Protein AF-A0A6V8K117-F1 (afdb_monomer_lite)

Radius of gyration: 24.79 Å; chains: 1; bounding box: 60×47×57 Å

Secondary structure (DSSP, 8-state):
--------HHHHHHHHHHHHHHTT-HHHHHHHHHHHHHHHHTT--HHHHHHHHHHHHHHHHHHHHHHHHHHHTTPPTT--GGG--GGG--S-----------

Organism: NCBI:txid1076126

Foldseek 3Di:
DPPPPDPDVVNVLVVQLVVCVVVVQVQLNVCVVVLVVVCVVVVPDPVRSVVVSVVRSVVVVVVVVVVVCVVVVVPDPDPDPVNPDPVPPPDDDDPPPDDDDD

Structure (mmCIF, N/CA/C/O backbone):
data_AF-A0A6V8K117-F1
#
_entry.id   AF-A0A6V8K117-F1
#
loop_
_atom_site.group_PDB
_atom_site.id
_atom_site.type_symbol
_atom_site.label_atom_id
_atom_site.label_alt_id
_atom_site.label_comp_id
_atom_site.label_asym_id
_atom_site.label_entity_id
_atom_site.label_seq_id
_atom_site.pdbx_PDB_ins_code
_atom_site.Cartn_x
_atom_site.Cartn_y
_atom_site.Cartn_z
_atom_site.occupancy
_atom_site.B_iso_or_equiv
_atom_site.auth_seq_id
_atom_site.auth_comp_id
_atom_site.auth_asym_id
_atom_site.auth_atom_id
_atom_site.pdbx_PDB_model_num
ATO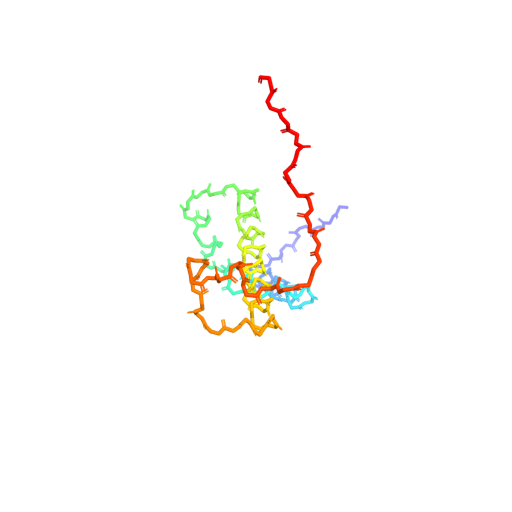M 1 N N . MET A 1 1 ? -26.114 9.234 8.377 1.00 41.88 1 MET A N 1
ATOM 2 C CA . MET A 1 1 ? -25.474 8.726 9.611 1.00 41.88 1 MET A CA 1
ATOM 3 C C . MET A 1 1 ? -25.170 7.250 9.425 1.00 41.88 1 MET A C 1
ATOM 5 O O . MET A 1 1 ? -26.034 6.411 9.657 1.00 41.88 1 MET A O 1
ATOM 9 N N . THR A 1 2 ? -23.984 6.934 8.911 1.00 55.50 2 THR A N 1
ATOM 10 C CA . THR A 1 2 ? -23.559 5.546 8.700 1.00 55.50 2 THR A CA 1
ATOM 11 C C . THR A 1 2 ? -23.353 4.921 10.071 1.00 55.50 2 THR A C 1
ATOM 13 O O . THR A 1 2 ? -22.514 5.370 10.849 1.00 55.50 2 THR A O 1
ATOM 16 N N . ARG A 1 3 ? -24.200 3.956 10.426 1.00 51.31 3 ARG A N 1
ATOM 17 C CA . ARG A 1 3 ? -24.110 3.269 11.712 1.00 51.31 3 ARG A CA 1
ATOM 18 C C . ARG A 1 3 ? -22.796 2.490 11.735 1.00 51.31 3 ARG A C 1
ATOM 20 O O . ARG A 1 3 ? -22.682 1.489 11.042 1.00 51.31 3 ARG A O 1
ATOM 27 N N . HIS A 1 4 ? -21.853 2.903 12.578 1.00 59.22 4 HIS A N 1
ATOM 28 C CA . HIS A 1 4 ? -20.620 2.168 12.903 1.00 59.22 4 HIS A CA 1
ATOM 29 C C . HIS A 1 4 ? -20.899 0.888 13.725 1.00 59.22 4 HIS A C 1
ATOM 31 O O . HIS A 1 4 ? -20.101 0.473 14.560 1.00 59.22 4 HIS A O 1
ATOM 37 N N . ARG A 1 5 ? -22.081 0.281 13.555 1.00 55.28 5 ARG A N 1
ATOM 38 C CA . ARG A 1 5 ? -22.573 -0.800 14.404 1.00 55.28 5 ARG A CA 1
ATOM 39 C C . ARG A 1 5 ? -21.842 -2.090 14.036 1.00 55.28 5 ARG A C 1
ATOM 41 O O . ARG A 1 5 ? -22.293 -2.824 13.170 1.00 55.28 5 ARG A O 1
ATOM 48 N N . GLY A 1 6 ? -20.726 -2.319 14.721 1.00 56.41 6 GLY A N 1
ATOM 49 C CA . GLY A 1 6 ? -20.087 -3.622 14.870 1.00 56.41 6 GLY A CA 1
ATOM 50 C C . GLY A 1 6 ? -19.472 -4.188 13.598 1.00 56.41 6 GLY A C 1
ATOM 51 O O . GLY A 1 6 ? -19.783 -5.320 13.242 1.00 56.41 6 GLY A O 1
ATOM 52 N N . LEU A 1 7 ? -18.583 -3.443 12.932 1.00 71.06 7 LEU A N 1
ATOM 53 C CA . LEU A 1 7 ? -17.574 -4.138 12.134 1.00 71.06 7 LEU A CA 1
ATOM 54 C C . LEU A 1 7 ? -16.620 -4.796 13.135 1.00 71.06 7 LEU A C 1
ATOM 56 O O . LEU A 1 7 ? -15.961 -4.095 13.900 1.00 71.06 7 LEU A O 1
ATOM 60 N N . THR A 1 8 ? -16.601 -6.125 13.182 1.00 88.25 8 THR A N 1
ATOM 61 C CA . THR A 1 8 ? -15.541 -6.849 13.889 1.00 88.25 8 THR A CA 1
ATOM 62 C C . THR A 1 8 ? -14.205 -6.549 13.206 1.00 88.25 8 THR A C 1
ATOM 64 O O . THR A 1 8 ? -14.190 -6.271 12.006 1.00 88.25 8 THR A O 1
ATOM 67 N N . GLU A 1 9 ? -13.088 -6.614 13.933 1.00 85.50 9 GLU A N 1
ATOM 68 C CA . GLU A 1 9 ? -11.749 -6.435 13.336 1.00 85.50 9 GLU A CA 1
ATOM 69 C C . GLU A 1 9 ? -11.548 -7.383 12.150 1.00 85.50 9 GLU A C 1
ATOM 71 O O . GLU A 1 9 ? -11.196 -6.952 11.060 1.00 85.50 9 GLU A O 1
ATOM 76 N N . GLN A 1 10 ? -11.980 -8.637 12.292 1.00 88.00 10 GLN A N 1
ATOM 77 C CA . GLN A 1 10 ? -11.954 -9.617 11.209 1.00 88.00 10 GLN A CA 1
ATOM 78 C C . GLN A 1 10 ? -12.762 -9.191 9.964 1.00 88.00 10 GLN A C 1
ATOM 80 O O . GLN A 1 10 ? -12.357 -9.456 8.831 1.00 88.00 10 GLN A O 1
ATOM 85 N N . ALA A 1 11 ? -13.917 -8.537 10.143 1.00 92.00 11 ALA A N 1
ATOM 86 C CA . ALA A 1 11 ? -14.694 -8.005 9.024 1.00 92.00 11 ALA A CA 1
ATOM 87 C C . ALA A 1 11 ? -14.024 -6.769 8.401 1.00 92.00 11 ALA A C 1
ATOM 89 O O . ALA A 1 11 ? -14.123 -6.572 7.189 1.00 92.00 11 ALA A O 1
ATOM 90 N N . ALA A 1 12 ? -13.331 -5.959 9.208 1.00 91.75 12 ALA A N 1
ATOM 91 C CA . ALA A 1 12 ? -12.529 -4.840 8.725 1.00 91.75 12 ALA A CA 1
ATOM 92 C C . ALA A 1 12 ? -11.353 -5.333 7.877 1.00 91.75 12 ALA A C 1
ATOM 94 O O . ALA A 1 12 ? -11.181 -4.854 6.759 1.00 91.75 12 ALA A O 1
ATOM 95 N N . ASP A 1 13 ? -10.628 -6.350 8.337 1.00 93.31 13 ASP A N 1
ATOM 96 C CA . ASP A 1 13 ? -9.496 -6.940 7.621 1.00 93.31 13 ASP A CA 1
ATOM 97 C C . ASP A 1 13 ? -9.92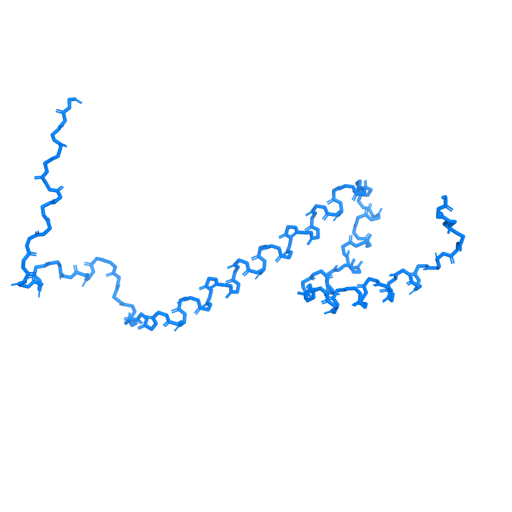1 -7.525 6.273 1.00 93.31 13 ASP A C 1
ATOM 99 O O . ASP A 1 13 ? -9.300 -7.265 5.240 1.00 93.31 13 ASP A O 1
ATOM 103 N N . ALA A 1 14 ? -11.039 -8.257 6.244 1.00 94.94 14 ALA A N 1
ATOM 104 C CA . ALA A 1 14 ? -11.600 -8.782 5.002 1.00 94.94 14 ALA A CA 1
ATOM 105 C C . ALA A 1 14 ? -12.029 -7.658 4.035 1.00 94.94 14 ALA A C 1
ATOM 107 O O . ALA A 1 14 ? -11.818 -7.747 2.818 1.00 94.94 14 ALA A O 1
ATOM 108 N N . ALA A 1 15 ? -12.613 -6.574 4.559 1.00 95.19 15 ALA A N 1
ATOM 109 C CA . ALA A 1 15 ? -12.965 -5.403 3.762 1.00 95.19 15 ALA A CA 1
ATOM 110 C C . ALA A 1 15 ? -11.713 -4.707 3.199 1.00 95.19 15 ALA A C 1
ATOM 112 O O . ALA A 1 15 ? -11.698 -4.337 2.024 1.00 95.19 15 ALA A O 1
ATOM 113 N N . ILE A 1 16 ? -10.645 -4.592 3.990 1.00 95.62 16 ILE A N 1
ATOM 114 C CA . ILE A 1 16 ? -9.361 -4.033 3.557 1.00 95.62 16 ILE A CA 1
ATOM 115 C C . ILE A 1 16 ? -8.735 -4.906 2.462 1.00 95.62 16 ILE A C 1
ATOM 117 O O . ILE A 1 16 ? -8.370 -4.370 1.414 1.00 95.62 16 ILE A O 1
ATOM 121 N N . ASP A 1 17 ? -8.660 -6.232 2.633 1.00 96.44 17 ASP A N 1
ATOM 122 C CA . ASP A 1 17 ? -8.096 -7.137 1.6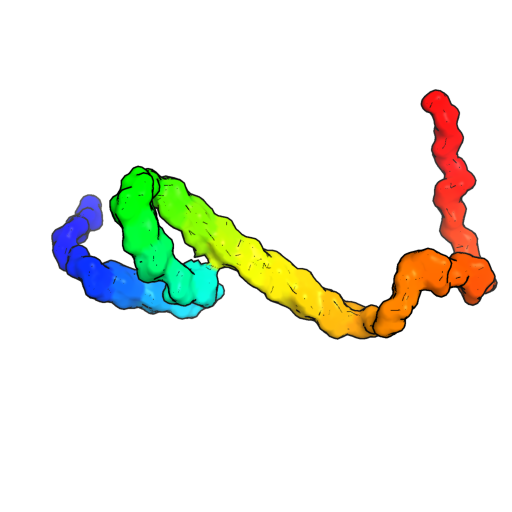16 1.00 96.44 17 ASP A CA 1
ATOM 123 C C . ASP A 1 17 ? -8.858 -7.033 0.287 1.00 96.44 17 ASP A C 1
ATOM 125 O O . ASP A 1 17 ? -8.257 -6.842 -0.778 1.00 96.44 17 ASP A O 1
ATOM 129 N N . SER A 1 18 ? -10.193 -7.086 0.343 1.00 97.56 18 SER A N 1
ATOM 130 C CA . SER A 1 18 ? -11.039 -6.978 -0.850 1.00 97.56 18 SER A CA 1
ATOM 131 C C . SER A 1 18 ? -10.884 -5.624 -1.557 1.00 97.56 18 SER A C 1
ATOM 133 O O . SER A 1 18 ? -10.696 -5.588 -2.779 1.00 97.56 18 SER A O 1
ATOM 135 N N . ALA A 1 19 ? -10.860 -4.516 -0.809 1.00 97.44 19 ALA A N 1
ATOM 136 C CA . ALA A 1 19 ? -10.620 -3.183 -1.354 1.00 97.44 19 ALA A CA 1
ATOM 137 C C . ALA A 1 19 ? -9.223 -3.068 -1.985 1.00 97.44 19 ALA A C 1
ATOM 139 O O . ALA A 1 19 ? -9.083 -2.542 -3.092 1.00 97.44 19 ALA A O 1
ATOM 140 N N . CYS A 1 20 ? -8.190 -3.621 -1.345 1.00 98.00 20 CYS A N 1
ATOM 141 C CA . CYS A 1 20 ? -6.832 -3.604 -1.880 1.00 98.00 20 CYS A CA 1
ATOM 142 C C . CYS A 1 20 ? -6.707 -4.408 -3.178 1.00 98.00 20 CYS A C 1
ATOM 144 O O . CYS A 1 20 ? -5.957 -4.019 -4.076 1.00 98.00 20 CYS A O 1
ATOM 146 N N . ARG A 1 21 ? -7.451 -5.510 -3.331 1.00 97.75 21 ARG A N 1
ATOM 147 C CA . ARG A 1 21 ? -7.525 -6.241 -4.608 1.00 97.75 21 ARG A CA 1
ATOM 148 C C . ARG A 1 21 ? -8.186 -5.398 -5.695 1.00 97.75 21 ARG A C 1
ATOM 150 O O . ARG A 1 21 ? -7.612 -5.276 -6.777 1.00 97.75 21 ARG A O 1
ATOM 157 N N . LEU A 1 22 ? -9.334 -4.789 -5.396 1.00 98.25 22 LEU A N 1
ATOM 158 C CA . LEU A 1 22 ? -10.093 -3.964 -6.342 1.00 98.25 22 LEU A CA 1
ATOM 159 C C . LEU A 1 22 ? -9.280 -2.757 -6.833 1.00 98.25 22 LEU A C 1
ATOM 161 O O . LEU A 1 22 ? -9.210 -2.486 -8.029 1.00 98.25 22 LEU A O 1
ATOM 165 N N . LEU A 1 23 ? -8.619 -2.066 -5.906 1.00 97.50 23 LEU A N 1
ATOM 166 C CA . LEU A 1 23 ? -7.815 -0.872 -6.179 1.00 97.50 23 LEU A CA 1
ATOM 167 C C . LEU A 1 23 ? -6.384 -1.198 -6.628 1.00 97.50 23 LEU A C 1
ATOM 169 O O . LEU A 1 23 ? -5.604 -0.297 -6.949 1.00 97.50 23 LEU A O 1
ATOM 173 N N . ARG A 1 24 ? -6.033 -2.489 -6.677 1.00 97.19 24 ARG A N 1
ATOM 174 C CA . ARG A 1 24 ? -4.702 -2.991 -7.028 1.00 97.19 24 ARG A CA 1
ATOM 175 C C . ARG A 1 24 ? -3.613 -2.355 -6.164 1.00 97.19 24 ARG A C 1
ATOM 177 O O . ARG A 1 24 ? -2.647 -1.844 -6.719 1.00 97.19 24 ARG A O 1
ATOM 184 N N . LEU A 1 25 ? -3.777 -2.381 -4.843 1.00 97.81 25 LEU A N 1
ATOM 185 C CA . LEU A 1 25 ? -2.842 -1.870 -3.833 1.00 97.81 25 LEU A CA 1
ATOM 186 C C . LEU A 1 25 ? -2.037 -3.037 -3.217 1.00 97.81 25 LEU A C 1
ATOM 188 O O . LEU A 1 25 ? -2.370 -3.500 -2.124 1.00 97.81 25 LEU A O 1
ATOM 192 N N . PRO A 1 26 ? -1.063 -3.632 -3.939 1.00 96.62 26 PRO A N 1
ATOM 193 C CA . PRO A 1 26 ? -0.372 -4.835 -3.483 1.00 96.62 26 PRO A CA 1
ATOM 194 C C . PRO A 1 26 ? 0.471 -4.618 -2.226 1.00 96.62 26 PRO A C 1
ATOM 196 O O . PRO A 1 26 ? 0.577 -5.551 -1.436 1.00 96.62 26 PRO A O 1
ATOM 199 N N . THR A 1 27 ? 1.066 -3.436 -2.054 1.00 97.50 27 THR A N 1
ATOM 200 C CA . THR A 1 27 ? 1.998 -3.149 -0.959 1.00 97.50 27 THR A CA 1
ATOM 201 C C . THR A 1 27 ? 1.225 -2.966 0.336 1.00 97.50 27 THR A C 1
ATOM 203 O O . THR A 1 27 ? 1.515 -3.652 1.315 1.00 97.50 27 THR A O 1
ATOM 206 N N . ILE A 1 28 ? 0.157 -2.162 0.301 1.00 97.81 28 ILE A N 1
ATOM 207 C CA . ILE A 1 28 ? -0.780 -2.024 1.428 1.00 97.81 28 ILE A CA 1
ATOM 208 C C . ILE A 1 28 ? -1.341 -3.390 1.810 1.00 97.81 28 ILE A C 1
ATOM 210 O O . ILE A 1 28 ? -1.255 -3.767 2.971 1.00 97.81 28 ILE A O 1
ATOM 214 N N . ARG A 1 29 ? -1.831 -4.185 0.845 1.00 97.31 29 ARG A N 1
ATOM 215 C CA . ARG A 1 29 ? -2.385 -5.519 1.137 1.00 97.31 29 ARG A CA 1
ATOM 216 C C . ARG A 1 29 ? -1.408 -6.417 1.897 1.00 97.31 29 ARG A C 1
ATOM 218 O O . ARG A 1 29 ? -1.837 -7.179 2.751 1.00 97.31 29 ARG A O 1
ATOM 225 N N . SER A 1 30 ? -0.120 -6.366 1.554 1.00 96.94 30 SER A N 1
ATOM 226 C CA . SER A 1 30 ? 0.898 -7.186 2.216 1.00 96.94 30 SER A CA 1
ATOM 227 C C . SER A 1 30 ? 1.347 -6.650 3.571 1.00 96.94 30 SER A C 1
ATOM 229 O O . SER A 1 30 ? 1.754 -7.446 4.402 1.00 96.94 30 SER A O 1
ATOM 231 N N . GLN A 1 31 ? 1.317 -5.332 3.774 1.00 95.56 31 GLN A N 1
ATOM 232 C CA . GLN A 1 31 ? 1.956 -4.694 4.928 1.00 95.56 31 GLN A CA 1
ATOM 233 C C . GLN A 1 31 ? 0.963 -4.216 5.989 1.00 95.56 31 GLN A C 1
ATOM 235 O O . GLN A 1 31 ? 1.370 -4.012 7.125 1.00 95.56 31 GLN A O 1
ATOM 240 N N . PHE A 1 32 ? -0.324 -4.041 5.656 1.00 96.06 32 PHE A N 1
ATOM 241 C CA . PHE A 1 32 ? -1.306 -3.487 6.594 1.00 96.06 32 PHE A CA 1
ATOM 242 C C . PHE A 1 32 ? -1.388 -4.199 7.955 1.00 96.06 32 PHE A C 1
ATOM 244 O O . PHE A 1 32 ? -1.552 -3.463 8.926 1.00 96.06 32 PHE A O 1
ATOM 251 N N . PRO A 1 33 ? -1.284 -5.544 8.077 1.00 94.25 33 PRO A N 1
ATOM 252 C CA . PRO A 1 33 ? -1.438 -6.204 9.374 1.00 94.25 33 PRO A CA 1
ATOM 253 C C . PRO A 1 33 ? -0.316 -5.785 10.328 1.00 94.25 33 PRO A C 1
ATOM 255 O O . PRO A 1 33 ? -0.574 -5.241 11.399 1.00 94.25 33 PRO A O 1
ATOM 258 N N . ASP A 1 34 ? 0.931 -5.912 9.870 1.00 94.81 34 ASP A N 1
ATOM 259 C CA . ASP A 1 34 ? 2.128 -5.579 10.646 1.00 94.81 34 ASP A CA 1
ATOM 260 C C . ASP A 1 34 ? 2.179 -4.082 10.994 1.00 94.81 34 ASP A C 1
ATOM 262 O O . ASP A 1 34 ? 2.559 -3.690 12.102 1.00 94.81 34 ASP A O 1
ATOM 266 N N . LEU A 1 35 ? 1.767 -3.227 10.052 1.00 94.31 35 LEU A N 1
ATOM 267 C CA . LEU A 1 35 ? 1.700 -1.779 10.250 1.00 94.31 35 LEU A CA 1
ATOM 268 C C . LEU A 1 35 ? 0.589 -1.382 11.228 1.00 94.31 35 LEU A C 1
ATOM 270 O O . LEU A 1 35 ? 0.773 -0.444 11.998 1.00 94.31 35 LEU A O 1
ATOM 274 N N . ALA A 1 36 ? -0.548 -2.082 11.232 1.00 94.50 36 ALA A N 1
ATOM 275 C CA . ALA A 1 36 ? -1.636 -1.835 12.177 1.00 94.50 36 ALA A CA 1
ATOM 276 C C . ALA A 1 36 ? -1.238 -2.239 13.604 1.00 94.50 36 ALA A C 1
ATOM 278 O O . ALA A 1 36 ? -1.475 -1.483 14.550 1.00 94.50 36 ALA A O 1
ATOM 279 N N . GLU A 1 37 ? -0.569 -3.384 13.760 1.00 94.38 37 GLU A N 1
ATOM 280 C CA . GLU A 1 37 ? -0.013 -3.817 15.045 1.00 94.38 37 GLU A CA 1
ATOM 281 C C . GLU A 1 37 ? 1.056 -2.844 15.558 1.00 94.38 37 GLU A C 1
ATOM 283 O O . GLU A 1 37 ? 1.044 -2.454 16.730 1.00 94.38 37 GLU A O 1
ATOM 288 N N . SER A 1 38 ? 1.955 -2.401 14.675 1.00 94.00 38 SER A N 1
ATOM 289 C CA . SER A 1 38 ? 3.006 -1.435 15.016 1.00 94.00 38 SER A CA 1
ATOM 290 C C . SER A 1 38 ? 2.415 -0.076 15.389 1.00 94.00 38 SER A C 1
ATOM 292 O O . SER A 1 38 ? 2.758 0.465 16.436 1.00 94.00 38 SER A O 1
ATOM 294 N N . ALA A 1 39 ? 1.441 0.430 14.625 1.00 94.25 39 ALA A N 1
ATOM 295 C CA . ALA A 1 39 ? 0.742 1.676 14.930 1.00 94.25 39 ALA A CA 1
ATOM 296 C C . ALA A 1 39 ? 0.010 1.625 16.281 1.00 94.25 39 ALA A C 1
ATOM 298 O O . ALA A 1 39 ? 0.014 2.612 17.016 1.00 94.25 39 ALA A O 1
ATOM 299 N N . SER A 1 40 ? -0.582 0.477 16.631 1.00 94.00 40 SER A N 1
ATOM 300 C CA . SER A 1 40 ? -1.210 0.264 17.940 1.00 94.00 40 SER A CA 1
ATOM 301 C C . SER A 1 40 ? -0.181 0.313 19.075 1.00 94.00 40 SER A C 1
ATOM 303 O O . SER A 1 40 ? -0.369 1.027 20.062 1.00 94.00 40 SER A O 1
ATOM 305 N N . ARG A 1 41 ? 0.952 -0.383 18.907 1.00 95.56 41 ARG A N 1
ATOM 306 C CA . ARG A 1 41 ? 2.050 -0.409 19.886 1.00 95.56 41 ARG A CA 1
ATOM 307 C C . ARG A 1 41 ? 2.716 0.952 20.073 1.00 95.56 41 ARG A C 1
ATOM 309 O O . ARG A 1 41 ? 3.046 1.320 21.196 1.00 95.56 41 ARG A O 1
ATOM 316 N N . GLU A 1 42 ? 2.920 1.682 18.985 1.00 94.62 42 GLU A N 1
ATOM 317 C CA . GLU A 1 42 ? 3.619 2.970 18.959 1.00 94.62 42 GLU A CA 1
ATOM 318 C C . GLU A 1 42 ? 2.686 4.163 19.202 1.00 94.62 42 GLU A C 1
ATOM 320 O O . GLU A 1 42 ? 3.127 5.310 19.182 1.00 94.62 42 GLU A O 1
ATOM 325 N N . GLN A 1 43 ? 1.397 3.906 19.458 1.00 93.81 43 GLN A N 1
ATOM 326 C CA . GLN A 1 43 ? 0.368 4.934 19.643 1.00 93.81 43 GLN A CA 1
ATOM 327 C C . GLN A 1 43 ? 0.325 5.933 18.478 1.00 93.81 43 GLN A C 1
ATOM 329 O O . GLN A 1 43 ? 0.117 7.138 18.660 1.00 93.81 43 GLN A O 1
ATOM 334 N N . MET A 1 44 ? 0.523 5.436 17.257 1.00 95.44 44 MET A N 1
ATOM 335 C CA . MET A 1 44 ? 0.523 6.288 16.085 1.00 95.44 44 MET A CA 1
ATOM 336 C C . MET A 1 44 ? -0.878 6.848 15.832 1.00 95.44 44 MET A C 1
ATOM 338 O O . MET A 1 44 ? -1.899 6.168 15.945 1.00 95.44 44 MET A O 1
ATOM 342 N N . THR A 1 45 ? -0.940 8.124 15.454 1.00 96.56 45 THR A N 1
ATOM 343 C CA . THR A 1 45 ? -2.214 8.746 15.084 1.00 96.56 45 THR A CA 1
ATOM 344 C C . THR A 1 45 ? -2.813 8.066 13.851 1.00 96.56 45 THR A C 1
ATOM 346 O O . THR A 1 45 ? -2.086 7.683 12.934 1.00 96.56 45 THR A O 1
ATOM 349 N N . TYR A 1 46 ? -4.146 8.020 13.751 1.00 94.06 46 TYR A N 1
ATOM 350 C CA . TYR A 1 46 ? -4.833 7.474 12.569 1.00 94.06 46 TYR A CA 1
ATOM 351 C C . TYR A 1 46 ? -4.372 8.119 11.251 1.00 94.06 46 TYR A C 1
ATOM 353 O O . TYR A 1 46 ? -4.276 7.452 10.223 1.00 94.06 46 TYR A O 1
ATOM 361 N N . ARG A 1 47 ? -4.062 9.424 11.279 1.00 97.19 47 ARG A N 1
ATOM 362 C CA . ARG A 1 47 ? -3.539 10.154 10.115 1.00 97.19 47 ARG A CA 1
ATOM 363 C C . ARG A 1 47 ? -2.114 9.723 9.763 1.00 97.19 47 ARG A C 1
ATOM 365 O O . ARG A 1 47 ? -1.815 9.625 8.580 1.00 97.19 47 ARG A O 1
ATOM 372 N N . GLY A 1 48 ? -1.271 9.470 10.766 1.00 96.25 48 GLY A N 1
ATOM 373 C CA . GLY A 1 48 ? 0.089 8.955 10.584 1.00 96.25 48 GLY A CA 1
ATOM 374 C C . GLY A 1 48 ? 0.084 7.557 9.973 1.00 96.25 48 GLY A C 1
ATOM 375 O O . GLY A 1 48 ? 0.689 7.353 8.930 1.00 96.25 48 GLY A O 1
ATOM 376 N N . PHE A 1 49 ? -0.717 6.651 10.537 1.00 96.06 49 PHE A N 1
ATOM 377 C CA . PHE A 1 49 ? -0.927 5.297 10.012 1.00 96.06 49 PH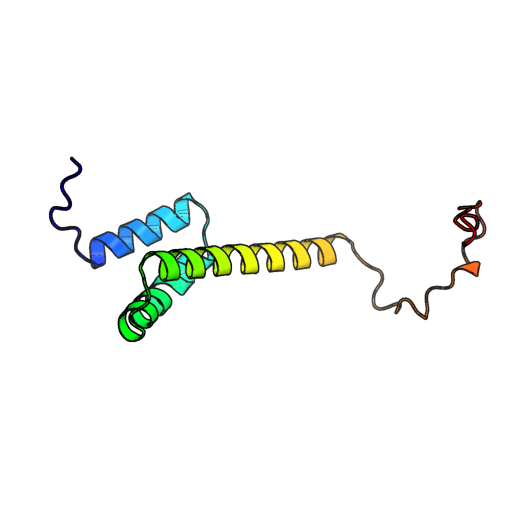E A CA 1
ATOM 378 C C . PHE A 1 49 ? -1.351 5.281 8.547 1.00 96.06 49 PHE A C 1
ATOM 380 O O . PHE A 1 49 ? -0.743 4.601 7.721 1.00 96.06 49 PHE A O 1
ATOM 387 N N . LEU A 1 50 ? -2.360 6.083 8.203 1.00 96.31 50 LEU A N 1
ATOM 388 C CA . LEU A 1 50 ? -2.812 6.175 6.822 1.00 96.31 50 LEU A CA 1
ATOM 389 C C . LEU A 1 50 ? -1.735 6.763 5.899 1.00 96.31 50 LEU A C 1
ATOM 391 O O . LEU A 1 50 ? -1.576 6.293 4.773 1.00 96.31 50 LEU A O 1
ATOM 395 N N . ALA A 1 51 ? -1.007 7.787 6.351 1.00 97.06 51 ALA A N 1
ATOM 396 C CA . ALA A 1 51 ? 0.060 8.393 5.564 1.00 97.06 51 ALA A CA 1
ATOM 397 C C . ALA A 1 51 ? 1.193 7.395 5.288 1.00 97.06 51 ALA A C 1
ATOM 399 O O . ALA A 1 51 ? 1.630 7.289 4.145 1.00 97.06 51 ALA A O 1
ATOM 400 N N . GLU A 1 52 ? 1.620 6.631 6.291 1.00 96.19 52 GLU A N 1
ATOM 401 C CA . GLU A 1 52 ? 2.699 5.652 6.156 1.00 96.19 52 GLU A CA 1
ATOM 402 C C . GLU A 1 52 ? 2.344 4.534 5.168 1.00 96.19 52 GLU A C 1
ATOM 404 O O . GLU A 1 52 ? 3.108 4.266 4.239 1.00 96.19 52 GLU A O 1
ATOM 409 N N . LEU A 1 53 ? 1.134 3.971 5.268 1.00 96.56 53 LEU A N 1
ATOM 410 C CA . LEU A 1 53 ? 0.640 2.973 4.313 1.00 96.56 53 LEU A CA 1
ATOM 411 C C . LEU A 1 53 ? 0.615 3.493 2.869 1.00 96.56 53 LEU A C 1
ATOM 413 O O . LEU A 1 53 ? 1.017 2.793 1.936 1.00 96.56 53 LEU A O 1
ATOM 417 N N . LEU A 1 54 ? 0.129 4.721 2.670 1.00 97.06 54 LEU A N 1
ATOM 418 C CA . LEU A 1 54 ? 0.039 5.326 1.341 1.00 97.06 54 LEU A CA 1
ATOM 419 C C . LEU A 1 54 ? 1.419 5.665 0.768 1.00 97.06 54 LEU A C 1
ATOM 421 O O . LEU A 1 54 ? 1.630 5.494 -0.435 1.00 97.06 54 LEU A O 1
ATOM 425 N N . MET A 1 55 ? 2.353 6.113 1.607 1.00 97.31 55 MET A N 1
ATOM 426 C CA . MET A 1 55 ? 3.732 6.379 1.200 1.00 97.31 55 MET A CA 1
ATOM 427 C C . MET A 1 55 ? 4.443 5.086 0.796 1.00 97.31 55 MET A C 1
ATOM 429 O O . MET A 1 55 ? 5.000 5.034 -0.299 1.00 97.31 55 MET A O 1
ATOM 433 N N . ALA A 1 56 ? 4.316 4.014 1.585 1.00 97.19 56 ALA A N 1
ATOM 434 C CA . ALA A 1 56 ? 4.893 2.709 1.258 1.00 97.19 56 ALA A CA 1
ATOM 435 C C . ALA A 1 56 ? 4.422 2.189 -0.115 1.00 97.19 56 ALA A C 1
ATOM 437 O O . ALA A 1 56 ? 5.219 1.723 -0.933 1.00 97.19 56 ALA A O 1
ATOM 438 N N . GLU A 1 57 ? 3.128 2.323 -0.419 1.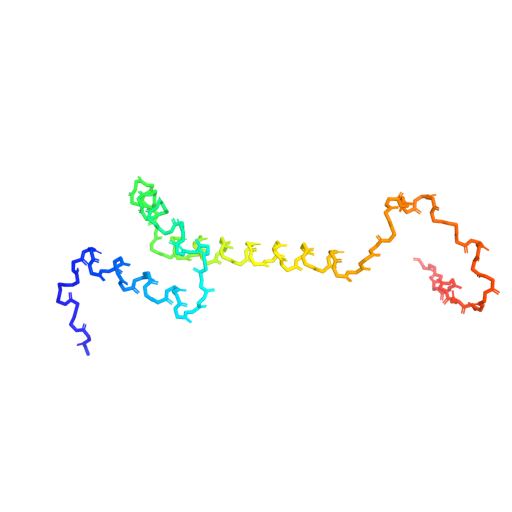00 98.12 57 GLU A N 1
ATOM 439 C CA . GLU A 1 57 ? 2.573 1.971 -1.731 1.00 98.12 57 GLU A CA 1
ATOM 440 C C . GLU A 1 57 ? 3.130 2.847 -2.862 1.00 98.12 57 GLU A C 1
ATOM 442 O O . GLU A 1 57 ? 3.462 2.339 -3.939 1.00 98.12 57 GLU A O 1
ATOM 447 N N . CYS A 1 58 ? 3.232 4.161 -2.642 1.00 97.88 58 CYS A N 1
ATOM 448 C CA . CYS A 1 58 ? 3.787 5.094 -3.621 1.00 97.88 58 CYS A CA 1
ATOM 449 C C . CYS A 1 58 ? 5.251 4.777 -3.940 1.00 97.88 58 CYS A C 1
ATOM 451 O O . CYS A 1 58 ? 5.615 4.693 -5.119 1.00 97.88 58 CYS A O 1
ATOM 453 N N . ASP A 1 59 ? 6.062 4.545 -2.913 1.00 97.50 59 ASP A N 1
ATOM 454 C CA . ASP A 1 59 ? 7.492 4.276 -3.034 1.00 97.50 59 ASP A CA 1
ATOM 455 C C . ASP A 1 59 ? 7.746 2.967 -3.780 1.00 97.50 59 ASP A C 1
ATOM 457 O O . ASP A 1 59 ? 8.516 2.911 -4.745 1.00 97.50 59 ASP A O 1
ATOM 461 N N . ASP A 1 60 ? 7.016 1.913 -3.424 1.00 96.88 60 ASP A N 1
ATOM 462 C CA . ASP A 1 60 ? 7.148 0.611 -4.063 1.00 96.88 60 ASP A CA 1
ATOM 463 C C . ASP A 1 60 ? 6.678 0.638 -5.535 1.00 96.88 60 ASP A C 1
ATOM 465 O O . ASP A 1 60 ? 7.262 -0.003 -6.419 1.00 96.88 60 ASP A O 1
ATOM 469 N N . ARG A 1 61 ? 5.661 1.449 -5.861 1.00 96.44 61 ARG A N 1
ATOM 470 C CA . ARG A 1 61 ? 5.263 1.717 -7.256 1.00 96.44 61 ARG A CA 1
ATOM 471 C C . ARG A 1 61 ? 6.315 2.506 -8.021 1.00 96.44 61 ARG A C 1
ATOM 473 O O . ARG A 1 61 ? 6.578 2.179 -9.185 1.00 96.44 61 ARG A O 1
ATOM 480 N N . ALA A 1 62 ? 6.889 3.539 -7.412 1.00 96.25 62 ALA A N 1
ATOM 481 C CA . ALA A 1 62 ? 7.933 4.352 -8.022 1.00 96.25 62 ALA A CA 1
ATOM 482 C C . ALA A 1 62 ? 9.165 3.495 -8.341 1.00 96.25 62 ALA A C 1
ATOM 484 O O . ALA A 1 62 ? 9.659 3.529 -9.475 1.00 96.25 62 ALA A O 1
ATOM 485 N N . ARG A 1 63 ? 9.572 2.637 -7.399 1.00 95.69 63 ARG A N 1
ATOM 486 C CA . ARG A 1 63 ? 10.653 1.662 -7.559 1.00 95.69 63 ARG A CA 1
ATOM 487 C C . ARG A 1 63 ? 10.396 0.701 -8.720 1.00 95.69 63 ARG A C 1
ATOM 489 O O . ARG A 1 63 ? 11.180 0.679 -9.669 1.00 95.69 63 ARG A O 1
ATOM 496 N N . ARG A 1 64 ? 9.254 -0.004 -8.738 1.00 94.94 64 ARG A N 1
ATOM 497 C CA . ARG A 1 64 ? 8.892 -0.922 -9.843 1.00 94.94 64 ARG A CA 1
ATOM 498 C C . ARG A 1 64 ? 8.819 -0.218 -11.200 1.00 94.94 64 ARG A C 1
ATOM 500 O O . ARG A 1 64 ? 9.220 -0.780 -12.221 1.00 94.94 64 ARG A O 1
ATOM 507 N N . ARG A 1 65 ? 8.288 1.012 -11.244 1.00 94.88 65 ARG A N 1
ATOM 508 C CA . ARG A 1 65 ? 8.235 1.818 -12.475 1.00 94.88 65 ARG A CA 1
ATOM 509 C C . ARG A 1 65 ? 9.645 2.156 -12.959 1.00 94.88 65 ARG A C 1
ATOM 511 O O . ARG A 1 65 ? 9.889 2.080 -14.161 1.00 94.88 65 ARG A O 1
ATOM 518 N N . SER A 1 66 ? 10.547 2.512 -12.047 1.00 93.19 66 SER A N 1
ATOM 519 C CA . SER A 1 66 ? 11.951 2.777 -12.359 1.00 93.19 66 SER A CA 1
ATOM 520 C C . SER A 1 66 ? 12.641 1.539 -12.936 1.00 93.19 66 SER A C 1
ATOM 522 O O . SER A 1 66 ? 13.125 1.587 -14.064 1.00 93.19 66 SER A O 1
ATOM 524 N N . GLU A 1 67 ? 12.567 0.403 -12.239 1.00 92.94 67 GLU A N 1
ATOM 525 C CA . GLU A 1 67 ? 13.151 -0.873 -12.677 1.00 92.94 67 GLU A CA 1
ATOM 526 C C . GLU A 1 67 ? 12.644 -1.299 -14.061 1.00 92.94 67 GLU A C 1
ATOM 528 O O . GLU A 1 67 ? 13.424 -1.714 -14.919 1.00 92.94 67 GLU A O 1
ATOM 533 N N . ARG A 1 68 ? 11.335 -1.162 -14.314 1.00 92.81 68 ARG A N 1
ATOM 534 C CA . ARG A 1 68 ? 10.752 -1.483 -15.621 1.00 92.81 68 ARG A CA 1
ATOM 535 C C . ARG A 1 68 ? 11.265 -0.559 -16.722 1.00 92.81 68 ARG A C 1
ATOM 537 O O . ARG A 1 68 ? 11.522 -1.046 -17.816 1.00 92.81 68 ARG A O 1
ATOM 544 N N . ARG A 1 69 ? 11.419 0.744 -16.456 1.00 91.44 69 ARG A N 1
ATOM 545 C CA . ARG A 1 69 ? 11.982 1.693 -17.434 1.00 91.44 69 ARG A CA 1
ATOM 546 C C . ARG A 1 69 ? 13.437 1.373 -17.752 1.00 91.44 69 ARG A C 1
ATOM 548 O O . ARG A 1 69 ? 13.789 1.377 -18.921 1.00 91.44 69 ARG A O 1
ATOM 555 N N . ILE A 1 70 ? 14.242 1.037 -16.744 1.00 87.50 70 ILE A N 1
ATOM 556 C CA . ILE A 1 70 ? 15.643 0.634 -16.938 1.00 87.50 70 ILE A CA 1
ATOM 557 C C . ILE A 1 70 ? 15.722 -0.619 -17.817 1.00 87.50 70 ILE A C 1
ATOM 559 O O . ILE A 1 70 ? 16.461 -0.636 -18.796 1.00 87.50 70 ILE A O 1
ATOM 563 N N . LYS A 1 71 ? 14.914 -1.646 -17.516 1.00 86.38 71 LYS A N 1
ATOM 564 C CA . LYS A 1 71 ? 14.850 -2.875 -18.324 1.00 86.38 71 LYS A CA 1
ATOM 565 C C . LYS A 1 71 ? 14.360 -2.611 -19.752 1.00 86.38 71 LYS A C 1
ATOM 567 O O . LYS A 1 71 ? 14.915 -3.165 -20.692 1.00 86.38 71 LYS A O 1
ATOM 572 N N . ALA A 1 72 ? 13.339 -1.768 -19.916 1.00 88.62 72 ALA A N 1
ATOM 573 C CA . ALA A 1 72 ? 12.756 -1.445 -21.219 1.00 88.62 72 ALA A CA 1
ATOM 574 C C . ALA A 1 72 ? 13.669 -0.576 -22.096 1.00 88.62 72 ALA A C 1
ATOM 576 O O . ALA A 1 72 ? 13.605 -0.677 -23.314 1.00 88.62 72 ALA A O 1
ATOM 577 N N . ALA A 1 73 ? 14.519 0.258 -21.492 1.00 85.75 73 ALA A N 1
ATOM 578 C CA . ALA A 1 73 ? 15.459 1.107 -22.217 1.00 85.75 73 ALA A CA 1
ATOM 579 C C . ALA A 1 73 ? 16.592 0.320 -22.897 1.00 85.75 73 ALA A C 1
ATOM 581 O O . ALA A 1 73 ? 17.312 0.905 -23.700 1.00 85.75 73 ALA A O 1
ATOM 582 N N . ALA A 1 74 ? 16.755 -0.975 -22.578 1.00 81.44 74 ALA A N 1
ATOM 583 C CA . ALA A 1 74 ? 17.776 -1.856 -23.150 1.00 81.44 74 ALA A CA 1
ATOM 584 C C . ALA A 1 74 ? 19.167 -1.197 -23.192 1.00 81.44 74 ALA A C 1
ATOM 586 O O . ALA A 1 74 ? 19.881 -1.298 -24.190 1.00 81.44 74 ALA A O 1
ATOM 587 N N . PHE A 1 75 ? 19.526 -0.487 -22.112 1.00 73.44 75 PHE A N 1
ATOM 588 C CA . PHE A 1 75 ? 20.793 0.230 -22.043 1.00 73.44 75 PHE A CA 1
ATOM 589 C C . PHE A 1 75 ? 21.947 -0.725 -22.381 1.00 73.44 75 PHE A C 1
ATOM 591 O O . PHE A 1 75 ? 22.007 -1.820 -21.807 1.00 73.44 75 PHE A O 1
ATOM 598 N N . PRO A 1 76 ? 22.863 -0.337 -23.290 1.00 73.06 76 PRO A N 1
ATOM 599 C CA . PRO A 1 76 ? 24.093 -1.081 -23.507 1.00 73.06 76 PRO A CA 1
ATOM 600 C C . PRO A 1 76 ? 24.785 -1.268 -22.154 1.00 73.06 76 PRO A C 1
ATOM 602 O O . PRO A 1 76 ? 24.987 -0.294 -21.428 1.00 73.06 76 PRO A O 1
ATOM 605 N N . ARG A 1 77 ? 25.080 -2.519 -21.783 1.00 59.56 77 ARG A N 1
ATOM 606 C CA . ARG A 1 77 ? 25.648 -2.856 -20.470 1.00 59.56 77 ARG A CA 1
ATOM 607 C C . ARG A 1 77 ? 26.904 -2.020 -20.189 1.00 59.56 77 ARG A C 1
ATOM 609 O O . ARG A 1 77 ? 27.781 -1.935 -21.043 1.00 59.56 77 ARG A O 1
ATOM 616 N N . ASP A 1 78 ? 26.936 -1.426 -18.997 1.00 56.56 78 ASP A N 1
ATOM 617 C CA . ASP A 1 78 ? 28.056 -0.778 -18.307 1.00 56.56 78 ASP A CA 1
ATOM 618 C C . ASP A 1 78 ? 29.101 -0.082 -19.196 1.00 56.56 78 ASP A C 1
ATOM 620 O O . ASP A 1 78 ? 30.300 -0.332 -19.082 1.00 56.56 78 ASP A O 1
ATOM 624 N N . LYS A 1 79 ? 28.677 0.867 -20.039 1.00 55.34 79 LYS A N 1
ATOM 625 C CA . LYS A 1 79 ? 29.563 1.994 -20.357 1.00 55.34 79 LYS A CA 1
ATOM 626 C C . LYS A 1 79 ? 29.376 3.045 -19.262 1.00 55.34 79 LYS A C 1
ATOM 628 O O . LYS A 1 79 ? 28.350 3.728 -19.272 1.00 55.34 79 LYS A O 1
ATOM 633 N N . PRO A 1 80 ? 30.303 3.188 -18.292 1.00 61.62 80 PRO A N 1
ATOM 634 C CA . PRO A 1 80 ? 30.254 4.331 -17.389 1.00 61.62 80 PRO A CA 1
ATOM 635 C C . PRO A 1 80 ? 30.287 5.611 -18.229 1.00 61.62 80 PRO A C 1
ATOM 637 O O . PRO A 1 80 ? 30.965 5.644 -19.252 1.00 61.62 80 PRO A O 1
ATOM 640 N N . LEU A 1 81 ? 29.612 6.681 -17.792 1.00 61.69 81 LEU A N 1
ATOM 641 C CA . LEU A 1 81 ? 29.596 7.965 -18.518 1.00 61.69 81 LEU A CA 1
ATOM 642 C C . LEU A 1 81 ? 31.007 8.477 -18.873 1.00 61.69 81 LEU A C 1
ATOM 644 O O . LEU A 1 81 ? 31.177 9.190 -19.849 1.00 61.69 81 LEU A O 1
ATOM 648 N N . ARG A 1 82 ? 32.025 8.091 -18.093 1.00 63.03 82 ARG A N 1
ATOM 649 C CA . ARG A 1 82 ? 33.439 8.426 -18.330 1.00 63.03 82 ARG A CA 1
ATOM 650 C C . ARG A 1 82 ? 34.062 7.719 -19.538 1.00 63.03 82 ARG A C 1
ATOM 652 O O . ARG A 1 82 ? 35.067 8.185 -20.046 1.00 63.03 82 ARG A O 1
ATOM 659 N N . ALA A 1 83 ? 33.497 6.589 -19.953 1.00 63.09 83 ALA A N 1
ATOM 660 C CA . ALA A 1 83 ? 33.881 5.850 -21.155 1.00 63.09 83 ALA A CA 1
ATOM 661 C C . ALA A 1 83 ? 32.983 6.205 -22.354 1.00 63.09 83 ALA A C 1
ATOM 663 O O . ALA A 1 83 ? 33.036 5.535 -23.387 1.00 63.09 83 ALA A O 1
ATOM 664 N N . PHE A 1 84 ? 32.110 7.208 -22.201 1.00 64.38 84 PHE A N 1
ATOM 665 C CA . PHE A 1 84 ? 31.345 7.754 -23.307 1.00 64.38 84 PHE A CA 1
ATOM 666 C C . PHE A 1 84 ? 32.263 8.674 -24.113 1.00 64.38 84 PHE A C 1
ATOM 668 O O . PHE A 1 84 ? 32.663 9.736 -23.642 1.00 64.38 84 PHE A O 1
ATOM 675 N N . ASP A 1 85 ? 32.634 8.217 -25.303 1.00 66.69 85 ASP A N 1
ATOM 676 C CA . ASP A 1 85 ? 33.440 8.975 -26.250 1.00 66.69 85 ASP A CA 1
ATOM 677 C C . ASP A 1 85 ? 32.526 9.945 -27.014 1.00 66.69 85 ASP A C 1
ATOM 679 O O . ASP A 1 85 ? 31.773 9.540 -27.903 1.00 66.69 85 ASP A O 1
ATOM 683 N N . PHE A 1 86 ? 32.539 11.214 -26.601 1.00 66.12 86 PHE A N 1
ATOM 684 C CA . PHE A 1 86 ? 31.751 12.278 -27.229 1.00 66.12 86 PHE A CA 1
ATOM 685 C C . PHE A 1 86 ? 32.290 12.668 -28.613 1.00 66.12 86 PHE A C 1
ATOM 687 O O . PHE A 1 86 ? 31.541 13.249 -29.398 1.00 66.12 86 PHE A O 1
ATOM 694 N N . ASP A 1 87 ? 33.534 12.302 -28.934 1.00 66.12 87 ASP A N 1
ATOM 695 C CA . ASP A 1 87 ? 34.191 12.645 -30.197 1.00 66.12 87 ASP A CA 1
ATOM 696 C C . ASP A 1 87 ? 33.859 11.635 -31.314 1.00 66.12 87 ASP A C 1
ATOM 698 O O . ASP A 1 87 ? 34.022 11.927 -32.499 1.00 66.12 87 ASP A O 1
ATOM 702 N N . ALA A 1 88 ? 33.312 10.463 -30.966 1.00 62.72 88 ALA A N 1
ATOM 703 C CA . ALA A 1 88 ? 32.930 9.408 -31.912 1.00 62.72 88 ALA A CA 1
ATOM 704 C C . ALA A 1 88 ? 31.622 9.677 -32.691 1.00 62.72 88 ALA A C 1
ATOM 706 O O . ALA A 1 88 ? 31.220 8.859 -33.522 1.00 62.72 88 ALA A O 1
ATOM 707 N N . ASN A 1 89 ? 30.930 10.790 -32.432 1.00 56.97 89 ASN A N 1
ATOM 708 C CA . ASN A 1 89 ? 29.647 11.120 -33.054 1.00 56.97 89 ASN A CA 1
ATOM 709 C C . ASN A 1 89 ? 29.849 12.187 -34.150 1.00 56.97 89 ASN A C 1
ATOM 711 O O . ASN A 1 89 ? 29.691 13.380 -33.914 1.00 56.97 89 ASN A O 1
ATOM 715 N N . SER A 1 90 ? 30.238 11.773 -35.360 1.00 66.44 90 SER A N 1
ATOM 716 C CA . SER A 1 90 ? 30.654 12.687 -36.444 1.00 66.44 90 SER A CA 1
ATOM 717 C C . SER A 1 90 ? 29.521 13.369 -37.230 1.00 66.44 90 SER A C 1
ATOM 719 O O . SER A 1 90 ? 29.733 13.761 -38.378 1.00 66.44 90 SER A O 1
ATOM 721 N N . ASN A 1 91 ? 28.320 13.538 -36.663 1.00 56.28 91 ASN A N 1
ATOM 722 C CA . ASN A 1 91 ? 27.178 14.061 -37.418 1.00 56.28 91 ASN A CA 1
ATOM 723 C C . ASN A 1 91 ? 26.409 15.152 -36.635 1.00 56.28 91 ASN A C 1
ATOM 725 O O . ASN A 1 91 ? 25.444 14.854 -35.936 1.00 56.28 91 ASN A O 1
ATOM 729 N N . GLU A 1 92 ? 26.822 16.406 -36.877 1.00 54.59 92 GLU A N 1
ATOM 730 C CA . GLU A 1 92 ? 26.082 17.686 -36.753 1.00 54.59 92 GLU A CA 1
ATOM 731 C C . GLU A 1 92 ? 25.890 18.331 -35.348 1.00 54.59 92 GLU A C 1
ATOM 733 O O . GLU A 1 92 ? 25.775 17.647 -34.331 1.00 54.59 92 GLU A O 1
ATOM 738 N N . PRO A 1 93 ? 25.887 19.684 -35.261 1.00 46.41 93 PRO A N 1
ATOM 739 C CA . PRO A 1 93 ? 26.280 20.422 -34.062 1.00 46.41 93 PRO A CA 1
ATOM 740 C C . PRO A 1 93 ? 25.100 20.708 -33.123 1.00 46.41 93 PRO A C 1
ATOM 742 O O . PRO A 1 93 ? 24.198 21.477 -33.452 1.00 46.41 93 PRO A O 1
ATOM 745 N N . PHE A 1 94 ? 25.155 20.207 -31.887 1.00 46.84 94 PHE A N 1
ATOM 746 C CA . PHE A 1 94 ? 24.392 20.811 -30.792 1.00 46.84 94 PHE A CA 1
ATOM 747 C C . PHE A 1 94 ? 25.246 21.910 -30.153 1.00 46.84 94 PHE A C 1
ATOM 749 O O . PHE A 1 94 ? 26.071 21.665 -29.274 1.00 46.84 94 PHE A O 1
ATOM 756 N N . SER A 1 95 ? 25.066 23.144 -30.626 1.00 53.50 95 SER A N 1
ATOM 757 C CA . SER A 1 95 ? 25.580 24.331 -29.944 1.00 53.50 95 SER A CA 1
ATOM 758 C C . SER A 1 95 ? 24.917 24.448 -28.566 1.00 53.50 95 SER A C 1
ATOM 760 O O . SER A 1 95 ? 23.800 24.941 -28.434 1.00 53.50 95 SER A O 1
ATOM 762 N N . CYS A 1 96 ? 25.606 23.963 -27.532 1.00 48.31 96 CYS A N 1
ATOM 763 C CA . CYS A 1 96 ? 25.328 24.283 -26.128 1.00 48.31 96 CYS A CA 1
ATOM 764 C C . CYS A 1 96 ? 26.428 25.182 -25.526 1.00 48.31 96 CYS A C 1
ATOM 766 O O . CYS A 1 96 ? 26.501 25.376 -24.315 1.00 48.31 96 CYS A O 1
ATOM 768 N N . ALA A 1 97 ? 27.288 25.759 -26.365 1.00 52.12 97 ALA A N 1
ATOM 769 C CA . ALA A 1 97 ? 28.290 26.727 -25.947 1.00 52.12 97 ALA A CA 1
ATOM 770 C C . ALA A 1 97 ? 27.907 28.105 -26.487 1.00 52.12 97 ALA A C 1
ATOM 772 O O . ALA A 1 97 ? 28.374 28.491 -27.551 1.00 52.12 97 ALA A O 1
ATOM 773 N N . GLN A 1 98 ? 27.027 28.799 -25.758 1.00 52.88 98 GLN A N 1
ATOM 774 C CA . GLN A 1 98 ? 27.029 30.257 -25.552 1.00 52.88 98 GLN A CA 1
ATOM 775 C C . GLN A 1 98 ? 25.755 30.685 -24.803 1.00 52.88 98 GLN A C 1
ATOM 777 O O . GLN A 1 98 ? 24.783 31.124 -25.405 1.00 52.88 98 GLN A O 1
ATOM 782 N N . GLN A 1 99 ? 25.777 30.611 -23.471 1.00 46.03 99 GLN A N 1
ATOM 783 C CA . GLN A 1 99 ? 25.379 31.767 -22.663 1.00 46.03 99 GLN A CA 1
ATOM 784 C C . GLN A 1 99 ? 26.483 31.990 -21.632 1.00 46.03 99 GLN A C 1
ATOM 786 O O . GLN A 1 99 ? 26.642 31.271 -20.649 1.00 46.03 99 GLN A O 1
ATOM 791 N N . SER A 1 100 ? 27.325 32.936 -22.022 1.00 48.75 100 SER A N 1
ATOM 792 C CA . SER A 1 100 ? 28.389 33.612 -21.301 1.00 48.75 100 SER A CA 1
ATOM 793 C C . SER A 1 100 ? 27.950 34.105 -19.927 1.00 48.75 100 SER A C 1
ATOM 795 O O . SER A 1 100 ? 26.809 34.527 -19.746 1.00 48.75 100 SER A O 1
ATOM 797 N N . GLY A 1 101 ? 28.896 34.088 -18.990 1.00 49.66 101 GLY A N 1
ATOM 798 C CA . GLY A 1 101 ? 28.723 34.650 -17.662 1.00 49.66 101 GLY A CA 1
ATOM 799 C C . GLY A 1 101 ? 28.405 36.146 -17.644 1.00 49.66 101 GLY A C 1
ATOM 800 O O . GLY A 1 101 ? 28.702 36.891 -18.581 1.00 49.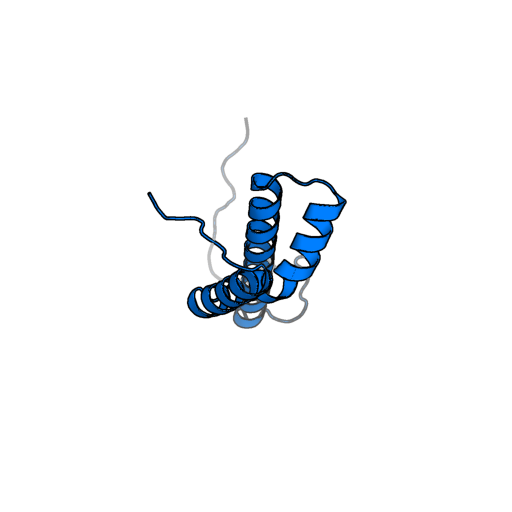66 101 GLY A O 1
ATOM 801 N N . GLY A 1 102 ? 27.836 36.535 -16.509 1.00 35.56 102 GLY A N 1
ATOM 802 C CA . GLY A 1 102 ? 28.209 37.716 -15.741 1.00 35.56 102 GLY A CA 1
ATOM 803 C C . GLY A 1 102 ? 28.597 37.239 -14.349 1.00 35.56 102 GLY A C 1
ATOM 804 O O . GLY A 1 102 ? 27.903 36.317 -13.860 1.00 35.56 102 GLY A O 1
#

pLDDT: mean 81.76, std 18.74, range [35.56, 98.25]

InterPro domains:
  IPR002611 IstB-like ATP-binding domain [PF01695] (22-90)

Sequence (102 aa):
MTRHRGLTEQAADAAIDSACRLLRLPTIRSQFPDLAESASREQMTYRGFLAELLMAECDDRARRRSERRIKAAAFPRDKPLRAFDFDANSNEPFSCAQQSGG